Protein AF-A0A9X1XFI1-F1 (afdb_monomer_lite)

pLDDT: mean 90.88, std 11.68, range [35.69, 98.19]

Foldseek 3Di:
DPPCPVQPPPRCLLVDDDPVSLVVVCVVVVQDPQQEDAPDQAAQHWYWDQDPVQWIKIFGQHNVSDGPDIDDTHHRSVRSSLSSQLSVQSRVLVVVQVVCVVVVNDPDGDHPVSSVVRRD

Secondary structure (DSSP, 8-state):
--TTTTS-TT-GGGG--SHHHHHHHHHHTT--GGGEESS---TTEEEEEE-TTSEEEEEEE-TTS-EEEEPPPEEHHHHHHHHHHHHHHHHHHHHHHHHHHHTTS-SS---HHHHHHHH-

Sequence (120 aa):
MYFYEVFPPNNPAHNVKSTQELKDLFDDIGIKERLYSFRDVEPQQIYGEMDKNQTLIISYINENKQKQFTTMPLPLERGFFVMYRLTHFLHILKMVEEKLKEDNILNTSFNDQDIETFIK

Organism: NCBI:txid2878389

Radius of gyration: 14.45 Å; chains: 1; bounding box: 34×33×37 Å

Structure (mmCIF, N/CA/C/O backbone):
data_AF-A0A9X1XFI1-F1
#
_entry.id   AF-A0A9X1XFI1-F1
#
loop_
_atom_site.group_PDB
_atom_site.id
_atom_site.type_symbol
_atom_site.label_atom_id
_atom_site.label_alt_id
_atom_site.label_comp_id
_atom_site.label_asym_id
_atom_site.label_entity_id
_atom_site.label_seq_id
_atom_site.pdbx_PDB_ins_code
_atom_site.Cartn_x
_atom_site.Cartn_y
_atom_site.Cartn_z
_atom_site.occupancy
_atom_site.B_iso_or_equiv
_atom_site.auth_seq_id
_atom_site.auth_comp_id
_atom_sit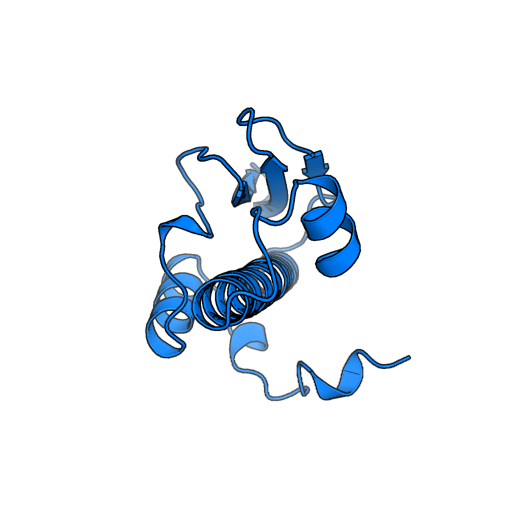e.auth_asym_id
_atom_site.auth_atom_id
_atom_site.pdbx_PDB_model_num
ATOM 1 N N . MET A 1 1 ? 7.066 -20.908 6.523 1.00 35.69 1 MET A N 1
ATOM 2 C CA . MET A 1 1 ? 6.834 -21.291 5.114 1.00 35.69 1 MET A CA 1
ATOM 3 C C . MET A 1 1 ? 5.322 -21.339 4.865 1.00 35.69 1 MET A C 1
ATOM 5 O O . MET A 1 1 ? 4.793 -22.400 4.597 1.00 35.69 1 MET A O 1
ATOM 9 N N . TYR A 1 2 ? 4.630 -20.198 5.014 1.00 39.22 2 TYR A N 1
ATOM 10 C CA . TYR A 1 2 ? 3.162 -20.071 4.874 1.00 39.22 2 TYR A CA 1
ATOM 11 C C . TYR A 1 2 ? 2.751 -19.169 3.687 1.00 39.22 2 TYR A C 1
ATOM 13 O O . TYR A 1 2 ? 1.575 -18.958 3.431 1.00 39.22 2 TYR A O 1
ATOM 21 N N . PHE A 1 3 ? 3.718 -18.627 2.936 1.00 45.28 3 PHE A N 1
ATOM 22 C CA . PHE A 1 3 ? 3.464 -17.611 1.905 1.00 45.28 3 PHE A CA 1
ATOM 23 C C . PHE A 1 3 ? 2.977 -18.169 0.557 1.00 45.28 3 PHE A C 1
ATOM 25 O O . PHE A 1 3 ? 2.429 -17.410 -0.234 1.00 45.28 3 PHE A O 1
ATOM 32 N N . TYR A 1 4 ? 3.162 -19.468 0.291 1.00 40.97 4 TYR A N 1
ATOM 33 C CA . TYR A 1 4 ? 2.809 -20.087 -0.997 1.00 40.97 4 TYR A CA 1
ATOM 34 C C . TYR A 1 4 ? 1.292 -20.235 -1.218 1.00 40.97 4 TYR A C 1
ATOM 36 O O . TYR A 1 4 ? 0.871 -20.447 -2.350 1.00 40.97 4 TYR A O 1
ATOM 44 N N . GLU A 1 5 ? 0.476 -20.110 -0.166 1.00 51.94 5 GLU A N 1
ATOM 45 C CA . GLU A 1 5 ? -0.98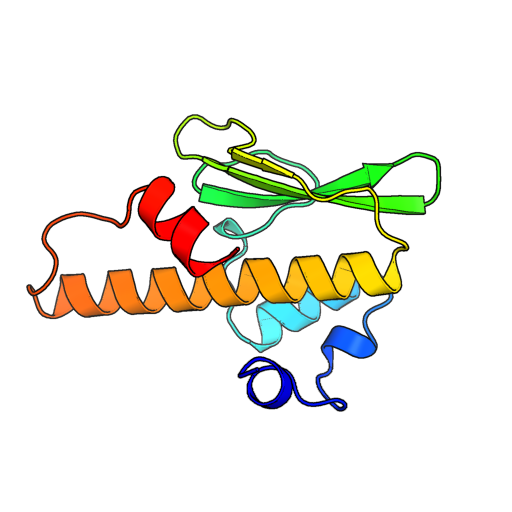4 -20.264 -0.261 1.00 51.94 5 GLU A CA 1
ATOM 46 C C . GLU A 1 5 ? -1.730 -18.930 -0.422 1.00 51.94 5 GLU A C 1
ATOM 48 O O . GLU A 1 5 ? -2.816 -18.911 -0.992 1.00 51.94 5 GLU A O 1
ATOM 53 N N . VAL A 1 6 ? -1.154 -17.805 0.025 1.00 60.56 6 VAL A N 1
ATOM 54 C CA . VAL A 1 6 ? -1.846 -16.498 -0.003 1.00 60.56 6 VAL A CA 1
ATOM 55 C C . VAL A 1 6 ? -1.827 -15.865 -1.398 1.00 60.56 6 VAL A C 1
ATOM 57 O O . VAL A 1 6 ? -2.786 -15.213 -1.801 1.00 60.56 6 VAL A O 1
ATOM 60 N N . PHE A 1 7 ? -0.754 -16.091 -2.159 1.00 70.25 7 PHE A N 1
ATOM 61 C CA . PHE A 1 7 ? -0.640 -15.661 -3.551 1.00 70.25 7 PHE A CA 1
ATOM 62 C C . PHE A 1 7 ? -0.260 -16.873 -4.399 1.00 70.25 7 PHE A C 1
ATOM 64 O O . PHE A 1 7 ? 0.929 -17.170 -4.537 1.00 70.25 7 PHE A O 1
ATOM 71 N N . PRO A 1 8 ? -1.249 -17.623 -4.916 1.00 73.94 8 PRO A N 1
ATOM 72 C CA . PRO A 1 8 ? -0.961 -18.790 -5.732 1.00 73.94 8 PRO A CA 1
ATOM 73 C C . PRO A 1 8 ? -0.232 -18.373 -7.024 1.00 73.94 8 PRO A C 1
ATOM 75 O O . PRO A 1 8 ? -0.373 -17.229 -7.461 1.00 73.94 8 PRO A O 1
ATOM 78 N N . PRO A 1 9 ? 0.506 -19.281 -7.690 1.00 73.19 9 PRO A N 1
ATOM 79 C CA . PRO A 1 9 ? 1.269 -18.953 -8.901 1.00 73.19 9 PRO A CA 1
ATOM 80 C C . PRO A 1 9 ? 0.440 -18.361 -10.053 1.00 73.19 9 PRO A C 1
ATOM 82 O O . PRO A 1 9 ? 0.989 -17.728 -10.947 1.00 73.19 9 PRO A O 1
ATOM 85 N N . ASN A 1 10 ? -0.878 -18.572 -10.049 1.00 76.81 10 ASN A N 1
ATOM 86 C CA . ASN A 1 10 ? -1.822 -18.019 -11.019 1.00 76.81 10 ASN A CA 1
ATOM 87 C C . ASN A 1 10 ? -2.448 -16.682 -10.578 1.00 76.81 10 ASN A C 1
ATOM 89 O O . ASN A 1 10 ? -3.409 -16.238 -11.205 1.00 76.81 10 ASN A O 1
ATOM 93 N N . ASN A 1 11 ? -1.954 -16.048 -9.508 1.00 80.44 11 ASN A N 1
ATOM 94 C CA . ASN A 1 11 ? -2.450 -14.746 -9.079 1.00 80.44 11 ASN A CA 1
ATOM 95 C C . ASN A 1 11 ? -2.246 -13.705 -10.206 1.00 80.44 11 ASN A C 1
ATOM 97 O O . ASN A 1 11 ? -1.136 -13.600 -10.738 1.00 80.44 11 ASN A O 1
ATOM 101 N N . PRO A 1 12 ? -3.282 -12.919 -10.565 1.00 83.00 12 PRO A N 1
ATOM 102 C CA . PRO A 1 12 ? -3.214 -11.950 -11.661 1.00 83.00 12 PRO A CA 1
ATOM 103 C C . PRO A 1 12 ? -2.109 -10.899 -11.488 1.00 83.00 12 PRO A C 1
ATOM 105 O O . PRO A 1 12 ? -1.585 -10.411 -12.487 1.00 83.00 12 PRO A O 1
ATOM 108 N N . ALA A 1 13 ? -1.678 -10.612 -10.255 1.00 85.56 13 ALA A N 1
ATOM 109 C CA . ALA A 1 13 ? -0.585 -9.688 -9.964 1.00 85.56 13 ALA A CA 1
ATOM 110 C C . ALA A 1 13 ? 0.761 -10.096 -10.586 1.00 85.56 13 ALA A C 1
ATOM 112 O O . ALA A 1 13 ? 1.613 -9.237 -10.798 1.00 85.56 13 ALA A O 1
ATOM 113 N N . HIS A 1 14 ? 0.962 -11.380 -10.910 1.00 85.12 14 HIS A N 1
ATOM 114 C CA . HIS A 1 14 ? 2.160 -11.836 -11.625 1.00 85.12 14 HIS A CA 1
ATOM 115 C C . HIS A 1 14 ? 2.215 -11.360 -13.082 1.00 85.12 14 HIS A C 1
ATOM 117 O O . HIS A 1 14 ? 3.290 -11.330 -13.670 1.00 85.12 14 HIS A O 1
ATOM 123 N N . ASN A 1 15 ? 1.077 -10.979 -13.667 1.00 87.50 15 ASN A N 1
ATOM 124 C CA . ASN A 1 15 ? 0.989 -10.568 -15.068 1.00 87.50 15 ASN A CA 1
ATOM 125 C C . ASN A 1 15 ? 0.983 -9.046 -15.259 1.00 87.50 15 ASN A C 1
ATOM 127 O O . ASN A 1 15 ? 0.919 -8.594 -16.401 1.00 87.50 15 ASN A O 1
ATOM 131 N N . VAL A 1 16 ? 1.049 -8.275 -14.170 1.00 92.19 16 VAL A N 1
ATOM 132 C CA . VAL A 1 16 ? 0.992 -6.809 -14.185 1.00 92.19 16 VAL A CA 1
ATOM 133 C C . VAL A 1 16 ? 2.299 -6.224 -14.719 1.00 92.19 16 VAL A C 1
ATOM 135 O O . VAL A 1 16 ? 3.386 -6.504 -14.210 1.00 92.19 16 VAL A O 1
ATOM 138 N N . LYS A 1 17 ? 2.189 -5.368 -15.735 1.00 90.25 17 LYS A N 1
ATOM 139 C CA . LYS A 1 17 ? 3.318 -4.762 -16.461 1.00 90.25 17 LYS A CA 1
ATOM 140 C C . LYS A 1 17 ? 3.340 -3.242 -16.400 1.00 90.25 17 LYS A C 1
ATOM 142 O O . LYS A 1 17 ? 4.310 -2.633 -16.852 1.00 90.25 17 LYS A O 1
ATOM 147 N N . SER A 1 18 ? 2.302 -2.616 -15.854 1.00 93.19 18 SER A N 1
ATOM 148 C CA . SER A 1 18 ? 2.226 -1.164 -15.734 1.00 93.19 18 SER A CA 1
ATOM 149 C C . SER A 1 18 ? 1.577 -0.723 -14.426 1.00 93.19 18 SER A C 1
ATOM 151 O O . SER A 1 18 ? 0.855 -1.473 -13.771 1.00 93.19 18 SER A O 1
ATOM 153 N N . THR A 1 19 ? 1.812 0.537 -14.058 1.00 92.94 19 THR A N 1
ATOM 154 C CA . THR A 1 19 ? 1.136 1.164 -12.916 1.00 92.94 19 THR A CA 1
ATOM 155 C C . THR A 1 19 ? -0.373 1.255 -13.123 1.00 92.94 19 THR A C 1
ATOM 157 O O . THR A 1 19 ? -1.100 1.219 -12.138 1.00 92.94 19 THR A O 1
ATOM 160 N N . GLN A 1 20 ? -0.847 1.366 -14.371 1.00 94.50 20 GLN A N 1
ATOM 161 C CA . GLN A 1 20 ? -2.277 1.395 -14.673 1.00 94.50 20 GLN A CA 1
ATOM 162 C C . GLN A 1 20 ? -2.909 0.016 -14.477 1.00 94.50 20 GLN A C 1
ATOM 164 O O . GLN A 1 20 ? -3.872 -0.085 -13.736 1.00 94.50 20 GLN A O 1
ATOM 169 N N . GLU A 1 21 ? -2.304 -1.046 -15.018 1.00 95.44 21 GLU A N 1
ATOM 170 C CA . GLU A 1 21 ? -2.784 -2.420 -14.798 1.00 95.44 21 GLU A CA 1
ATOM 171 C C . GLU A 1 21 ? -2.829 -2.783 -13.306 1.00 95.44 21 GLU A C 1
ATOM 173 O O . GLU A 1 21 ? -3.727 -3.496 -12.866 1.00 95.44 21 GLU A O 1
ATOM 178 N N . LEU A 1 22 ? -1.881 -2.275 -12.507 1.00 95.62 22 LEU A N 1
ATOM 179 C CA . LEU A 1 22 ? -1.911 -2.486 -11.061 1.00 95.62 22 LEU A CA 1
ATOM 180 C C . LEU A 1 22 ? -3.082 -1.762 -10.384 1.00 95.62 22 LEU A C 1
ATOM 182 O O . LEU A 1 22 ? -3.679 -2.308 -9.461 1.00 95.62 22 LEU A O 1
ATOM 186 N N . LYS A 1 23 ? -3.385 -0.534 -10.818 1.00 95.44 23 LYS A N 1
ATOM 187 C CA . LYS A 1 23 ? -4.525 0.243 -10.315 1.00 95.44 23 LYS A CA 1
ATOM 188 C C . LYS A 1 23 ? -5.842 -0.430 -10.669 1.00 95.44 23 LYS A C 1
ATOM 190 O O . LYS A 1 23 ? -6.653 -0.627 -9.779 1.00 95.44 23 LYS A O 1
ATOM 195 N N . ASP A 1 24 ? -5.990 -0.857 -11.920 1.00 95.12 24 ASP A N 1
ATOM 196 C CA . ASP A 1 24 ? -7.182 -1.568 -12.381 1.00 95.12 24 ASP A CA 1
ATOM 197 C C . ASP A 1 24 ? -7.398 -2.842 -11.539 1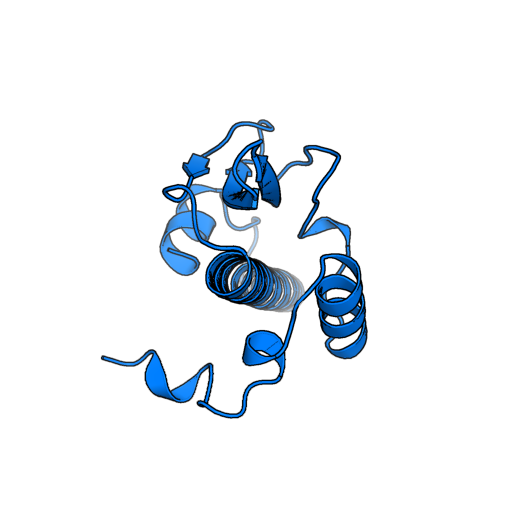.00 95.12 24 ASP A C 1
ATOM 199 O O . ASP A 1 24 ? -8.494 -3.093 -11.048 1.00 95.12 24 ASP A O 1
ATOM 203 N N . LEU A 1 25 ? -6.322 -3.593 -11.257 1.00 94.44 25 LEU A N 1
ATOM 204 C CA . LEU A 1 25 ? -6.383 -4.762 -10.376 1.00 94.44 25 LEU A CA 1
ATOM 205 C C . LEU A 1 25 ? -6.770 -4.409 -8.929 1.00 94.44 25 LEU A C 1
ATOM 207 O O . LEU A 1 25 ? -7.461 -5.188 -8.276 1.00 94.44 25 LEU A O 1
ATOM 211 N N . PHE A 1 26 ? -6.296 -3.280 -8.399 1.00 95.81 26 PHE A N 1
ATOM 212 C CA . PHE A 1 26 ? -6.672 -2.804 -7.067 1.00 95.81 26 PHE A CA 1
ATOM 213 C C . PHE A 1 26 ? -8.145 -2.409 -6.991 1.00 95.81 26 PHE A C 1
ATOM 215 O O . PHE A 1 26 ? -8.812 -2.780 -6.023 1.00 95.81 26 PHE A O 1
ATOM 222 N N . ASP A 1 27 ? -8.653 -1.732 -8.015 1.00 94.88 27 ASP A N 1
ATOM 223 C CA . ASP A 1 27 ? -10.058 -1.353 -8.118 1.00 94.88 27 ASP A CA 1
ATOM 224 C C . ASP A 1 27 ? -10.959 -2.594 -8.208 1.00 94.88 27 ASP A C 1
ATOM 226 O O . ASP A 1 27 ? -11.936 -2.695 -7.461 1.00 94.88 27 ASP A O 1
ATOM 230 N N . ASP A 1 28 ? -10.580 -3.588 -9.021 1.00 93.25 28 ASP A N 1
ATOM 231 C CA . ASP A 1 28 ? -11.309 -4.856 -9.186 1.00 93.25 28 ASP A CA 1
ATOM 232 C C . ASP A 1 28 ? -11.484 -5.627 -7.866 1.00 93.25 28 ASP A C 1
ATOM 234 O O . ASP A 1 28 ? -12.483 -6.325 -7.671 1.00 93.25 28 ASP A O 1
ATOM 238 N N . ILE A 1 29 ? -10.522 -5.505 -6.945 1.00 90.94 29 ILE A N 1
ATOM 239 C CA . ILE A 1 29 ? -10.557 -6.169 -5.632 1.00 90.94 29 ILE A CA 1
ATOM 240 C C . ILE A 1 29 ? -10.944 -5.225 -4.481 1.00 90.94 29 ILE A C 1
ATOM 242 O O . ILE A 1 29 ? -10.923 -5.639 -3.322 1.00 90.94 29 ILE A O 1
ATOM 246 N N . GLY A 1 30 ? -11.323 -3.977 -4.777 1.00 93.38 30 GLY A N 1
ATOM 247 C CA . GLY A 1 30 ? -11.857 -3.021 -3.801 1.00 93.38 30 GLY A CA 1
ATOM 248 C C . GLY A 1 30 ? -10.822 -2.332 -2.902 1.00 93.38 30 GLY A C 1
ATOM 249 O O . GLY A 1 30 ? -11.172 -1.816 -1.832 1.00 93.38 30 GLY A O 1
ATOM 250 N N . ILE A 1 31 ? -9.548 -2.295 -3.299 1.00 94.75 31 ILE A N 1
ATOM 251 C CA . ILE A 1 31 ? -8.504 -1.577 -2.560 1.00 94.75 31 ILE A CA 1
ATOM 252 C C . ILE A 1 31 ? -8.675 -0.069 -2.765 1.00 94.75 31 ILE A C 1
ATOM 254 O O . ILE A 1 31 ? -8.530 0.458 -3.859 1.00 94.75 31 ILE A O 1
ATOM 258 N N . LYS A 1 32 ? -8.933 0.649 -1.666 1.00 92.00 32 LYS A N 1
ATOM 259 C CA . LYS A 1 32 ? -9.104 2.110 -1.665 1.00 92.00 32 LYS A CA 1
ATOM 260 C C . LYS A 1 32 ? -7.804 2.814 -2.090 1.00 92.00 32 LYS A C 1
ATOM 262 O O . LYS A 1 32 ? -6.763 2.565 -1.480 1.00 92.00 32 LYS A O 1
ATOM 267 N N . GLU A 1 33 ? -7.895 3.785 -3.004 1.00 90.38 33 GLU A N 1
ATOM 268 C CA . GLU A 1 33 ? -6.751 4.581 -3.498 1.00 90.38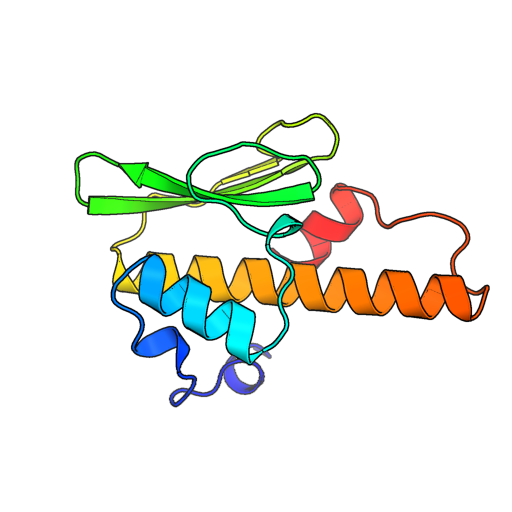 33 GLU A CA 1
ATOM 269 C C . GLU A 1 33 ? -5.911 5.219 -2.379 1.00 90.38 33 GLU A C 1
ATOM 271 O O . GLU A 1 33 ? -4.702 5.332 -2.505 1.00 90.38 33 GLU A O 1
ATOM 276 N N . ARG A 1 34 ? -6.507 5.563 -1.228 1.00 93.56 34 ARG A N 1
ATOM 277 C CA . ARG A 1 34 ? -5.770 6.120 -0.072 1.00 93.56 34 ARG A CA 1
ATOM 278 C C . ARG A 1 34 ? -4.673 5.202 0.491 1.00 93.56 34 ARG A C 1
ATOM 280 O O . ARG A 1 34 ? -3.882 5.647 1.311 1.00 93.56 34 ARG A O 1
ATOM 287 N N . LEU A 1 35 ? -4.687 3.911 0.152 1.00 96.25 35 LEU A N 1
ATOM 288 C CA . LEU A 1 35 ? -3.749 2.914 0.676 1.00 96.25 35 LEU A CA 1
ATOM 289 C C . LEU A 1 35 ? -2.502 2.757 -0.195 1.00 96.25 35 LEU A C 1
ATOM 291 O O . LEU A 1 35 ? -1.566 2.065 0.214 1.00 96.25 35 LEU A O 1
ATOM 295 N N . TYR A 1 36 ? -2.474 3.367 -1.381 1.00 97.25 36 TYR A N 1
ATOM 296 C CA . TYR A 1 36 ? -1.317 3.309 -2.255 1.00 97.25 36 TYR A CA 1
ATOM 297 C C . TYR A 1 36 ? -1.145 4.565 -3.101 1.00 97.25 36 TYR A C 1
ATOM 299 O O . TYR A 1 36 ? -2.096 5.244 -3.458 1.00 97.25 36 TYR A O 1
ATOM 307 N N . SER A 1 37 ? 0.086 4.851 -3.507 1.00 95.62 37 SER A N 1
ATOM 308 C CA . SER A 1 37 ? 0.346 5.962 -4.416 1.00 95.62 37 SER A CA 1
ATOM 309 C C . SER A 1 37 ? 1.648 5.769 -5.180 1.00 95.62 37 SER A C 1
ATOM 311 O O . SER A 1 37 ? 2.574 5.108 -4.714 1.00 95.62 37 SER A O 1
ATOM 313 N N . PHE A 1 38 ? 1.713 6.379 -6.360 1.00 94.00 38 PHE A N 1
ATOM 314 C CA . PHE A 1 38 ? 2.928 6.500 -7.175 1.00 94.00 38 PHE A CA 1
ATOM 315 C C . PHE A 1 38 ? 3.359 7.959 -7.368 1.00 94.00 38 PHE A C 1
ATOM 317 O O . PHE A 1 38 ? 4.238 8.246 -8.179 1.00 94.00 38 PHE A O 1
ATOM 324 N N . ARG A 1 39 ? 2.676 8.900 -6.705 1.00 91.12 39 ARG A N 1
ATOM 325 C CA . ARG A 1 39 ? 2.832 10.336 -6.956 1.00 91.12 39 ARG A CA 1
ATOM 326 C C . ARG A 1 39 ? 2.940 11.132 -5.669 1.00 91.12 39 ARG A C 1
ATOM 328 O O . ARG A 1 39 ? 3.933 11.816 -5.454 1.00 91.12 39 ARG A O 1
ATOM 335 N N . ASP A 1 40 ? 1.924 11.009 -4.828 1.00 91.62 40 ASP A N 1
ATOM 336 C CA . ASP A 1 40 ? 1.768 11.814 -3.623 1.00 91.62 40 ASP A CA 1
ATOM 337 C C . ASP A 1 40 ? 2.007 10.975 -2.366 1.00 91.62 40 ASP A C 1
ATOM 339 O O . ASP A 1 40 ? 1.701 9.779 -2.329 1.00 91.62 40 ASP A O 1
ATOM 343 N N . VAL A 1 41 ? 2.575 11.605 -1.337 1.00 93.12 41 VAL A N 1
ATOM 344 C CA . VAL A 1 41 ? 2.884 10.972 -0.051 1.00 93.12 41 VAL A CA 1
ATOM 345 C C . VAL A 1 41 ? 1.792 11.304 0.968 1.00 93.12 41 VAL A C 1
ATOM 347 O O . VAL A 1 41 ? 1.705 12.427 1.476 1.00 93.12 41 VAL A O 1
ATOM 350 N N . GLU A 1 42 ? 0.990 10.300 1.305 1.00 94.44 42 GLU A N 1
ATOM 351 C CA . GLU A 1 42 ? -0.023 10.342 2.354 1.00 94.44 42 GLU A CA 1
ATOM 352 C C . GLU A 1 42 ? 0.333 9.431 3.535 1.00 94.44 42 GLU A C 1
ATOM 354 O O . GLU A 1 42 ? 1.137 8.509 3.382 1.00 94.44 42 GLU A O 1
ATOM 359 N N . PRO A 1 43 ? -0.209 9.702 4.734 1.00 95.69 43 PRO A N 1
ATOM 360 C CA . PRO A 1 43 ? 0.032 8.875 5.905 1.00 95.69 43 PRO A CA 1
ATOM 361 C C . PRO A 1 43 ? -0.531 7.461 5.743 1.00 95.69 43 PRO A C 1
ATOM 363 O O . PRO A 1 43 ? -1.608 7.283 5.177 1.00 95.69 43 PRO A O 1
ATOM 366 N N . GLN A 1 44 ? 0.157 6.473 6.315 1.00 95.75 44 GLN A N 1
ATOM 367 C CA . GLN A 1 44 ? -0.270 5.068 6.359 1.00 95.75 44 GLN A CA 1
ATOM 368 C C . GLN A 1 44 ? -0.649 4.489 4.988 1.00 95.75 44 GLN A C 1
ATOM 370 O O . GLN A 1 44 ? -1.715 3.892 4.821 1.00 95.75 44 GLN A O 1
ATOM 375 N N . GLN A 1 45 ? 0.244 4.643 4.010 1.00 97.38 45 GLN A N 1
ATOM 376 C CA . GLN A 1 45 ? 0.066 4.126 2.650 1.00 97.38 45 GLN A CA 1
ATOM 377 C C . GLN A 1 45 ? 1.310 3.381 2.152 1.00 97.38 45 GLN A C 1
ATOM 379 O O . GLN A 1 45 ? 2.423 3.580 2.649 1.00 97.38 45 GLN A O 1
ATOM 384 N N . ILE A 1 46 ? 1.139 2.593 1.091 1.00 98.19 46 ILE A N 1
ATOM 385 C CA . ILE A 1 46 ? 2.244 2.040 0.304 1.00 98.19 46 ILE A CA 1
ATOM 386 C C . ILE A 1 46 ? 2.591 2.992 -0.843 1.00 98.19 46 ILE A C 1
ATOM 388 O O . ILE A 1 46 ? 1.775 3.273 -1.714 1.00 98.19 46 ILE A O 1
ATOM 392 N N . TYR A 1 47 ? 3.821 3.486 -0.868 1.00 97.94 47 TYR A N 1
ATOM 393 C CA . TYR A 1 47 ? 4.307 4.408 -1.886 1.00 97.94 47 TYR A CA 1
ATOM 394 C C . TYR A 1 47 ? 5.299 3.717 -2.824 1.00 97.94 47 TYR A C 1
ATOM 396 O O . TYR A 1 47 ? 6.286 3.143 -2.365 1.00 97.94 47 TYR A O 1
ATOM 404 N N . GLY A 1 48 ? 5.041 3.785 -4.130 1.00 97.12 48 GLY A N 1
ATOM 405 C CA . GLY A 1 48 ? 5.913 3.265 -5.179 1.00 97.12 48 GLY A CA 1
ATOM 406 C C . GLY A 1 48 ? 6.624 4.391 -5.926 1.00 97.12 48 GLY A C 1
ATOM 407 O O . GLY A 1 48 ? 5.982 5.253 -6.516 1.00 97.12 48 GLY A O 1
ATOM 408 N N . GLU A 1 49 ? 7.952 4.359 -5.955 1.00 95.56 49 GLU A N 1
ATOM 409 C CA . GLU A 1 49 ? 8.796 5.324 -6.660 1.00 95.56 49 GLU A CA 1
ATOM 410 C C . GLU A 1 49 ? 9.548 4.615 -7.789 1.00 95.56 49 GLU A C 1
ATOM 412 O O . GLU A 1 49 ? 10.276 3.650 -7.544 1.00 95.56 49 GLU A O 1
ATOM 417 N N . MET A 1 50 ? 9.363 5.067 -9.031 1.00 93.31 50 MET A N 1
ATOM 418 C CA . MET A 1 50 ? 10.111 4.538 -10.173 1.00 93.31 50 MET A CA 1
ATOM 419 C C . MET A 1 50 ? 11.415 5.315 -10.336 1.00 93.31 50 MET A C 1
ATOM 421 O O . MET A 1 50 ? 11.400 6.540 -10.461 1.00 93.31 50 MET A O 1
ATOM 425 N N . ASP A 1 51 ? 12.541 4.607 -10.344 1.00 86.38 51 ASP A N 1
ATOM 426 C CA . ASP A 1 51 ? 13.851 5.220 -10.529 1.00 86.38 51 ASP A CA 1
ATOM 427 C C . ASP A 1 51 ? 14.240 5.332 -12.016 1.00 86.38 51 ASP A C 1
ATOM 429 O O . ASP A 1 51 ? 13.568 4.836 -12.925 1.00 86.38 51 ASP A O 1
ATOM 433 N N . LYS A 1 52 ? 15.375 5.989 -12.281 1.00 84.19 52 LYS A N 1
ATOM 434 C CA . LYS A 1 52 ? 15.891 6.203 -13.645 1.00 84.19 52 LYS A CA 1
ATOM 435 C C . LYS A 1 52 ? 16.287 4.910 -14.367 1.00 84.19 52 LYS A C 1
ATOM 437 O O . LYS A 1 52 ? 16.414 4.926 -15.588 1.00 84.19 52 LYS A O 1
ATOM 442 N N . ASN A 1 53 ? 16.482 3.817 -13.635 1.00 87.69 53 ASN A N 1
ATOM 443 C CA . ASN A 1 53 ? 16.911 2.528 -14.166 1.00 87.69 53 ASN A CA 1
ATOM 444 C C . ASN A 1 53 ? 15.728 1.592 -14.439 1.00 87.69 53 ASN A C 1
ATOM 446 O O . ASN A 1 53 ? 15.936 0.394 -14.620 1.00 87.69 53 ASN A O 1
ATOM 450 N N . GLN A 1 54 ? 14.498 2.122 -14.464 1.00 88.19 54 GLN A N 1
ATOM 451 C CA . GLN A 1 54 ? 13.275 1.328 -14.590 1.00 88.19 54 GLN A CA 1
ATOM 452 C C . GLN A 1 54 ? 13.170 0.269 -13.487 1.00 88.19 54 GLN A C 1
ATOM 454 O O . GLN A 1 54 ? 12.752 -0.864 -13.716 1.00 88.19 54 GLN A O 1
ATOM 459 N N . THR A 1 55 ? 13.568 0.626 -12.271 1.00 94.56 55 THR A N 1
ATOM 460 C CA . THR A 1 55 ? 13.300 -0.176 -11.084 1.00 94.56 55 THR A CA 1
ATOM 461 C C . THR A 1 55 ? 12.268 0.523 -10.214 1.00 94.56 55 THR A C 1
ATOM 463 O O . THR A 1 55 ? 12.094 1.741 -10.274 1.00 94.56 55 THR A O 1
ATOM 466 N N . LEU A 1 56 ? 11.538 -0.263 -9.431 1.00 96.06 56 LEU A N 1
ATOM 467 C CA . LEU A 1 56 ? 10.547 0.226 -8.491 1.00 96.06 56 LEU A CA 1
ATOM 468 C C . LEU A 1 56 ? 11.088 0.088 -7.070 1.00 96.06 56 LEU A C 1
ATOM 470 O O . LEU A 1 56 ? 11.542 -0.985 -6.661 1.00 96.06 56 LEU A O 1
ATOM 474 N N . ILE A 1 57 ? 11.016 1.178 -6.320 1.00 96.94 57 ILE A N 1
ATOM 475 C CA . ILE A 1 57 ? 11.3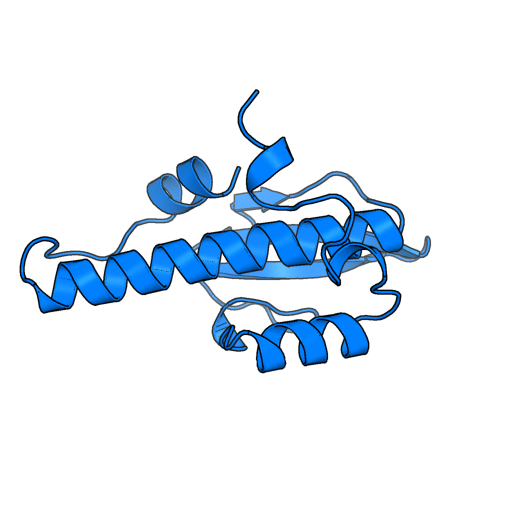01 1.236 -4.891 1.00 96.94 57 ILE A CA 1
ATOM 476 C C . ILE A 1 57 ? 9.960 1.378 -4.179 1.00 96.94 57 ILE A C 1
ATOM 478 O O . ILE A 1 57 ? 9.195 2.288 -4.489 1.00 96.94 57 ILE A O 1
ATOM 482 N N . ILE A 1 58 ? 9.665 0.482 -3.239 1.00 97.50 58 ILE A N 1
ATOM 483 C CA . ILE A 1 58 ? 8.405 0.493 -2.497 1.00 97.50 58 ILE A CA 1
ATOM 484 C C . ILE A 1 58 ? 8.688 0.851 -1.041 1.00 97.50 58 ILE A C 1
ATOM 486 O O . ILE A 1 58 ? 9.571 0.266 -0.411 1.00 97.50 58 ILE A O 1
ATOM 490 N N . SER A 1 59 ? 7.926 1.791 -0.496 1.00 97.44 59 SER A N 1
ATOM 491 C CA . SER A 1 59 ? 8.033 2.245 0.888 1.00 97.44 59 SER A CA 1
ATOM 492 C C . SER A 1 59 ? 6.681 2.180 1.586 1.00 97.44 59 SER A C 1
ATOM 494 O O . SER A 1 59 ? 5.662 2.512 0.988 1.00 97.44 59 SER A O 1
ATOM 496 N N . TYR A 1 60 ? 6.669 1.828 2.870 1.00 97.81 60 TYR A N 1
ATOM 497 C CA . TYR A 1 60 ? 5.537 2.155 3.738 1.00 97.81 60 TYR A CA 1
ATOM 498 C C . TYR A 1 60 ? 5.744 3.554 4.316 1.00 97.81 60 TYR A C 1
ATOM 500 O O . TYR A 1 60 ? 6.829 3.867 4.818 1.00 97.81 60 TYR A O 1
ATOM 508 N N . ILE A 1 61 ? 4.716 4.391 4.220 1.00 98.00 61 ILE A N 1
ATOM 509 C CA . ILE A 1 61 ? 4.702 5.747 4.761 1.00 98.00 61 ILE A CA 1
ATOM 510 C C . ILE A 1 61 ? 3.943 5.731 6.083 1.00 98.00 61 ILE A C 1
ATOM 512 O O . ILE A 1 61 ? 2.788 5.321 6.116 1.00 98.00 61 ILE A O 1
ATOM 516 N N . ASN A 1 62 ? 4.581 6.184 7.156 1.00 96.69 62 ASN A N 1
ATOM 517 C CA . ASN A 1 62 ? 3.991 6.219 8.491 1.00 96.69 62 ASN A CA 1
ATOM 518 C C . ASN A 1 62 ? 3.002 7.385 8.670 1.00 96.69 62 ASN A C 1
ATOM 520 O O . ASN A 1 62 ? 2.796 8.197 7.762 1.00 96.69 62 ASN A O 1
ATOM 524 N N . GLU A 1 63 ? 2.397 7.495 9.852 1.00 96.44 63 GLU A N 1
ATOM 525 C CA . GLU A 1 63 ? 1.426 8.546 10.176 1.00 96.44 63 GLU A CA 1
ATOM 526 C C . GLU A 1 63 ? 1.997 9.974 10.036 1.00 96.44 63 GLU A C 1
ATOM 528 O O . GLU A 1 63 ? 1.280 10.921 9.715 1.00 96.44 63 GLU A O 1
ATOM 533 N N . ASN A 1 64 ? 3.318 10.116 10.188 1.00 96.62 64 ASN A N 1
ATOM 534 C CA . ASN A 1 64 ? 4.058 11.375 10.095 1.00 96.62 64 ASN A CA 1
ATOM 535 C C . ASN A 1 64 ? 4.561 11.685 8.672 1.00 96.62 64 ASN A C 1
ATOM 537 O O . ASN A 1 64 ? 5.406 12.563 8.492 1.00 96.62 64 ASN A O 1
ATOM 541 N N . LYS A 1 65 ? 4.062 10.972 7.650 1.00 96.06 65 LYS A N 1
ATOM 542 C CA . LYS A 1 65 ? 4.487 11.082 6.241 1.00 96.06 65 LYS A CA 1
ATOM 543 C C . LYS A 1 65 ? 5.968 10.747 6.000 1.00 96.06 65 LYS A C 1
ATOM 545 O O . LYS A 1 65 ? 6.570 11.219 5.035 1.00 96.06 65 LYS A O 1
ATOM 550 N N . GLN A 1 66 ? 6.571 9.922 6.851 1.00 96.69 66 GLN A N 1
ATOM 551 C CA . GLN A 1 66 ? 7.961 9.480 6.716 1.00 96.69 66 GLN A CA 1
ATOM 552 C C . GLN A 1 66 ? 8.028 8.029 6.230 1.00 96.69 66 GLN A C 1
ATOM 554 O O . GLN A 1 66 ? 7.176 7.208 6.560 1.00 96.69 66 GLN A O 1
ATOM 559 N N . LYS A 1 67 ? 9.064 7.697 5.448 1.00 95.88 67 LYS A N 1
ATOM 560 C CA . LYS A 1 67 ? 9.330 6.315 5.021 1.00 95.88 67 LYS A CA 1
ATOM 561 C C . LYS A 1 67 ? 9.748 5.493 6.248 1.00 95.88 67 LYS A C 1
ATOM 563 O O . LYS A 1 67 ? 10.842 5.693 6.765 1.00 95.88 67 LYS A O 1
ATOM 568 N N . GLN A 1 68 ? 8.892 4.576 6.691 1.00 95.25 68 GLN A N 1
ATOM 569 C CA . GLN A 1 68 ? 9.152 3.687 7.829 1.00 95.25 68 GLN A CA 1
ATOM 570 C C . GLN A 1 68 ? 10.082 2.536 7.429 1.00 95.25 68 GLN A C 1
ATOM 572 O O . GLN A 1 68 ? 11.089 2.267 8.076 1.00 95.25 68 GLN A O 1
ATOM 577 N N . PHE A 1 69 ? 9.771 1.891 6.303 1.00 95.00 69 PHE A N 1
ATOM 578 C CA . PHE A 1 69 ? 10.666 0.951 5.639 1.00 95.00 69 PHE A CA 1
ATOM 579 C C . PHE A 1 69 ? 10.648 1.186 4.137 1.00 95.00 69 PHE A C 1
ATOM 581 O O . PHE A 1 69 ? 9.749 1.825 3.588 1.00 95.00 69 PHE A O 1
ATOM 588 N N . THR A 1 70 ? 11.676 0.688 3.459 1.00 96.25 70 THR A N 1
ATOM 589 C CA . THR A 1 70 ? 11.831 0.808 2.010 1.00 96.25 70 THR A CA 1
ATOM 590 C C . THR A 1 70 ? 12.509 -0.442 1.469 1.00 96.25 70 THR A C 1
ATOM 592 O O . THR A 1 70 ? 13.439 -0.965 2.085 1.00 96.25 70 THR A O 1
ATOM 595 N N . THR A 1 71 ? 12.030 -0.952 0.339 1.00 95.81 71 THR A N 1
ATOM 596 C CA . THR A 1 71 ? 12.660 -2.082 -0.344 1.00 95.81 71 THR A CA 1
ATOM 597 C C . THR A 1 71 ? 13.967 -1.651 -1.005 1.00 95.81 71 THR A C 1
ATOM 599 O O . THR A 1 71 ? 14.155 -0.488 -1.358 1.00 95.81 71 THR A O 1
ATOM 602 N N . MET A 1 72 ? 14.857 -2.608 -1.272 1.00 95.06 72 MET A N 1
ATOM 603 C CA . MET A 1 72 ? 15.855 -2.407 -2.328 1.00 95.06 72 MET A CA 1
ATOM 604 C C . MET A 1 72 ? 15.152 -2.107 -3.669 1.00 95.06 72 MET A C 1
ATOM 606 O O . MET A 1 72 ? 13.999 -2.521 -3.833 1.00 95.06 72 MET A O 1
ATOM 610 N N . PRO A 1 73 ? 15.807 -1.438 -4.633 1.00 96.69 73 PRO A N 1
ATOM 611 C CA . PRO A 1 73 ? 15.251 -1.272 -5.972 1.00 96.69 73 PRO A CA 1
ATOM 612 C C . PRO A 1 73 ? 14.968 -2.632 -6.625 1.00 96.69 73 PRO A C 1
ATOM 614 O O . PRO A 1 73 ? 15.811 -3.534 -6.595 1.00 96.69 73 PRO A O 1
ATOM 617 N N . LEU A 1 74 ? 13.768 -2.799 -7.183 1.00 95.44 74 LEU A N 1
ATOM 618 C CA . LEU A 1 74 ? 13.306 -4.052 -7.783 1.00 95.44 74 LEU A CA 1
ATOM 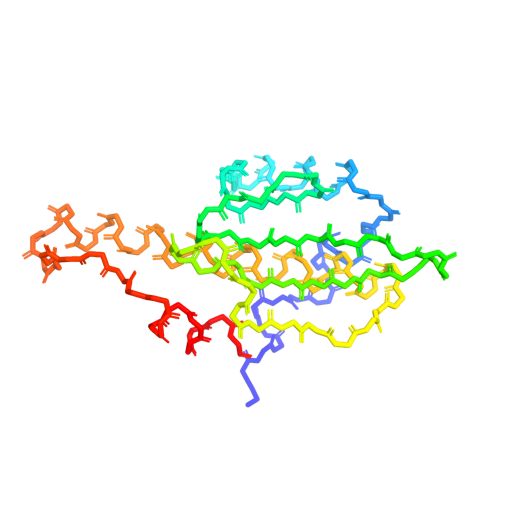619 C C . LEU A 1 74 ? 13.056 -3.885 -9.286 1.00 95.44 74 LEU A C 1
ATOM 621 O O . LEU A 1 74 ? 12.499 -2.867 -9.687 1.00 95.44 74 LEU A O 1
ATOM 625 N N . PRO A 1 75 ? 13.366 -4.887 -10.128 1.00 94.75 75 PRO A N 1
ATOM 626 C CA . PRO A 1 75 ? 12.888 -4.907 -11.512 1.00 94.75 75 PRO A CA 1
ATOM 627 C C . PRO A 1 75 ? 11.363 -4.748 -11.567 1.00 94.75 75 PRO A C 1
ATOM 629 O O . PRO A 1 75 ? 10.687 -5.295 -10.696 1.00 94.75 75 PRO A O 1
ATOM 632 N N . LEU A 1 76 ? 10.826 -4.047 -12.575 1.00 92.19 76 LEU A N 1
ATOM 633 C CA . LEU A 1 76 ? 9.404 -3.656 -12.633 1.00 92.19 76 LEU A CA 1
ATOM 634 C C . LEU A 1 76 ? 8.423 -4.787 -12.312 1.00 92.19 76 LEU A C 1
ATOM 636 O O . LEU A 1 76 ? 7.578 -4.607 -11.447 1.00 92.19 76 LEU A O 1
ATOM 640 N N . GLU A 1 77 ? 8.566 -5.955 -12.941 1.00 89.06 77 GLU A N 1
ATOM 641 C CA . GLU A 1 77 ? 7.682 -7.111 -12.715 1.00 89.06 77 GLU A CA 1
ATOM 642 C C . GLU A 1 77 ? 7.643 -7.517 -11.232 1.00 89.06 77 GLU A C 1
ATOM 644 O O . GLU A 1 77 ? 6.585 -7.619 -10.610 1.00 89.06 77 GLU A O 1
ATOM 649 N N . ARG A 1 78 ? 8.823 -7.654 -10.615 1.00 92.19 78 ARG A N 1
ATOM 650 C CA . ARG A 1 78 ? 8.940 -7.960 -9.186 1.00 92.19 78 ARG A CA 1
ATOM 651 C C . ARG A 1 78 ? 8.455 -6.799 -8.320 1.00 92.19 78 ARG A C 1
ATOM 653 O O . ARG A 1 78 ? 7.885 -7.028 -7.257 1.00 92.19 78 ARG A O 1
ATOM 660 N N . GLY A 1 79 ? 8.693 -5.569 -8.762 1.00 95.25 79 GLY A N 1
ATOM 661 C CA . GLY A 1 79 ? 8.246 -4.349 -8.111 1.00 95.25 79 GLY A CA 1
ATOM 662 C C . GLY A 1 79 ? 6.727 -4.277 -8.014 1.00 95.25 79 GLY A C 1
ATOM 663 O O . GLY A 1 79 ? 6.206 -4.100 -6.917 1.00 95.25 79 GLY A O 1
ATOM 664 N N . PHE A 1 80 ? 6.017 -4.473 -9.125 1.00 95.38 80 PHE A N 1
ATOM 665 C CA . PHE A 1 80 ? 4.555 -4.463 -9.162 1.00 95.38 80 PHE A CA 1
ATOM 666 C C . PHE A 1 80 ? 3.957 -5.561 -8.292 1.00 95.38 80 PHE A C 1
ATOM 668 O O . PHE A 1 80 ? 3.034 -5.285 -7.530 1.00 95.38 80 PHE A O 1
ATOM 675 N N . PHE A 1 81 ? 4.532 -6.765 -8.308 1.00 94.25 81 PHE A N 1
ATOM 676 C CA . PHE A 1 81 ? 4.080 -7.832 -7.418 1.00 94.25 81 PHE A CA 1
ATOM 677 C C . PHE A 1 81 ? 4.289 -7.493 -5.931 1.00 94.25 81 PHE A C 1
ATOM 679 O O . PHE A 1 81 ? 3.413 -7.735 -5.101 1.00 94.25 81 PHE A O 1
ATOM 686 N N . VAL A 1 82 ? 5.435 -6.907 -5.565 1.00 95.06 82 VAL A N 1
ATOM 687 C CA . VAL A 1 82 ? 5.698 -6.489 -4.177 1.00 95.06 82 VAL A CA 1
ATOM 688 C C . VAL A 1 82 ? 4.784 -5.339 -3.757 1.00 95.06 82 VAL A C 1
ATOM 690 O O . VAL A 1 82 ? 4.260 -5.371 -2.645 1.00 95.06 82 VAL A O 1
ATOM 693 N N . MET A 1 83 ? 4.555 -4.369 -4.643 1.00 96.62 83 MET A N 1
ATOM 694 C CA . MET A 1 83 ? 3.604 -3.277 -4.439 1.00 96.62 83 MET A CA 1
ATOM 695 C C . MET A 1 83 ? 2.200 -3.834 -4.188 1.00 96.62 83 MET A C 1
ATOM 697 O O . MET A 1 83 ? 1.604 -3.537 -3.159 1.00 96.62 83 MET A O 1
ATOM 701 N N . TYR A 1 84 ? 1.726 -4.721 -5.069 1.00 95.88 84 TYR A N 1
ATOM 702 C CA . TYR A 1 84 ? 0.454 -5.423 -4.921 1.00 95.88 84 TYR A CA 1
ATOM 703 C C . TYR A 1 84 ? 0.334 -6.095 -3.554 1.00 95.88 84 TYR A C 1
ATOM 705 O O . TYR A 1 84 ? -0.611 -5.839 -2.810 1.00 95.88 84 TYR A O 1
ATOM 713 N N . ARG A 1 85 ? 1.328 -6.913 -3.194 1.00 94.69 85 ARG A N 1
ATOM 714 C CA . ARG A 1 85 ? 1.340 -7.673 -1.944 1.00 94.69 85 ARG A CA 1
ATOM 715 C C . ARG A 1 85 ? 1.250 -6.770 -0.716 1.00 94.69 85 ARG A C 1
ATOM 717 O O . ARG A 1 85 ? 0.449 -7.037 0.177 1.00 94.69 85 ARG A O 1
ATOM 724 N N . LEU A 1 86 ? 2.085 -5.733 -0.654 1.00 96.44 86 LEU A N 1
ATOM 725 C CA . LEU A 1 86 ? 2.133 -4.824 0.492 1.00 96.44 86 LEU A CA 1
ATOM 726 C C . LEU A 1 86 ? 0.832 -4.029 0.621 1.00 96.44 86 LEU A C 1
ATOM 728 O O . LEU A 1 86 ? 0.283 -3.937 1.718 1.00 96.44 86 LEU A O 1
ATOM 732 N N . THR A 1 87 ? 0.304 -3.515 -0.492 1.00 97.00 87 THR A N 1
ATOM 733 C CA . THR A 1 87 ? -0.964 -2.778 -0.500 1.00 97.00 87 THR A CA 1
ATOM 734 C C . THR A 1 87 ? -2.128 -3.680 -0.103 1.00 97.00 87 THR A C 1
ATOM 736 O O . THR A 1 87 ? -2.974 -3.277 0.692 1.00 97.00 87 THR A O 1
ATOM 739 N N . HIS A 1 88 ? -2.151 -4.919 -0.592 1.00 94.88 88 HIS A N 1
ATOM 740 C CA . HIS A 1 88 ? -3.175 -5.898 -0.248 1.00 94.88 88 HIS A CA 1
ATOM 741 C C . HIS A 1 88 ? -3.154 -6.262 1.243 1.00 94.88 88 HIS A C 1
ATOM 743 O O . HIS A 1 88 ? -4.200 -6.290 1.888 1.00 94.88 88 HIS A O 1
ATOM 749 N N . PHE A 1 89 ? -1.976 -6.483 1.834 1.00 94.88 89 PHE A N 1
ATOM 750 C CA . PHE A 1 89 ? -1.878 -6.727 3.276 1.00 94.88 89 PHE A CA 1
ATOM 751 C C . PHE A 1 89 ? -2.295 -5.521 4.110 1.00 94.88 89 PHE A C 1
ATOM 753 O O . PHE A 1 89 ? -3.028 -5.689 5.084 1.00 94.88 89 PHE A O 1
ATOM 760 N N . LEU A 1 90 ? -1.901 -4.311 3.708 1.00 96.62 90 LEU A N 1
ATOM 761 C CA . LEU A 1 90 ? -2.364 -3.094 4.366 1.00 96.62 90 LEU A CA 1
ATOM 762 C C . LEU A 1 90 ? -3.892 -2.961 4.278 1.00 96.62 90 LEU A C 1
ATOM 764 O O . LEU A 1 90 ? -4.539 -2.621 5.265 1.00 96.62 90 LEU A O 1
ATOM 768 N N . HIS A 1 91 ? -4.479 -3.273 3.122 1.00 95.69 91 HIS A N 1
ATOM 769 C CA . HIS A 1 91 ? -5.924 -3.270 2.928 1.00 95.69 91 HIS A CA 1
ATOM 770 C C . HIS A 1 91 ? -6.642 -4.249 3.857 1.00 95.69 91 HIS A C 1
ATOM 772 O O . HIS A 1 91 ? -7.544 -3.829 4.580 1.00 95.69 91 HIS A O 1
ATOM 778 N N . ILE A 1 92 ? -6.202 -5.512 3.904 1.00 94.69 92 ILE A N 1
ATOM 779 C CA . ILE A 1 92 ? -6.756 -6.515 4.825 1.00 94.69 92 ILE A CA 1
ATOM 780 C C . ILE A 1 92 ? -6.660 -6.022 6.267 1.00 94.69 92 ILE A C 1
ATOM 782 O O . ILE A 1 92 ? -7.644 -6.076 7.002 1.00 94.69 92 ILE A O 1
ATOM 786 N N . LEU A 1 93 ? -5.499 -5.505 6.672 1.00 95.75 93 LEU A N 1
ATOM 787 C CA . LEU A 1 93 ? -5.302 -5.017 8.031 1.00 95.75 93 LEU A CA 1
ATOM 788 C C . LEU A 1 93 ? -6.265 -3.871 8.365 1.00 95.75 93 LEU A C 1
ATOM 790 O O . LEU A 1 93 ? -6.849 -3.862 9.446 1.00 95.75 93 LEU A O 1
ATOM 794 N N . LYS A 1 94 ? -6.489 -2.937 7.432 1.00 95.06 94 LYS A N 1
ATOM 795 C CA . LYS A 1 94 ? -7.457 -1.847 7.615 1.00 95.06 94 LYS A CA 1
ATOM 796 C C . LYS A 1 94 ? -8.906 -2.331 7.631 1.00 95.06 94 LYS A C 1
ATOM 798 O O . LYS A 1 94 ? -9.683 -1.798 8.413 1.00 95.06 94 LYS A O 1
ATOM 803 N N . MET A 1 95 ? -9.266 -3.356 6.859 1.00 94.56 95 MET A N 1
ATOM 804 C CA . MET A 1 95 ? -10.592 -3.983 6.960 1.00 94.56 95 MET A CA 1
ATOM 805 C C . MET A 1 95 ? -10.807 -4.646 8.324 1.00 94.56 95 MET A C 1
ATOM 807 O O . MET A 1 95 ? -11.865 -4.489 8.927 1.00 94.56 95 MET A O 1
ATOM 811 N N . VAL A 1 96 ? -9.801 -5.367 8.827 1.00 95.31 96 VAL A N 1
ATOM 812 C CA . VAL A 1 96 ? -9.851 -5.985 10.160 1.00 95.31 96 VAL A CA 1
ATOM 813 C C . VAL A 1 96 ? -9.946 -4.911 11.243 1.00 95.31 96 VAL A C 1
ATOM 815 O O . VAL A 1 96 ? -10.761 -5.041 12.150 1.00 95.31 96 VAL A O 1
ATOM 818 N N . GLU A 1 97 ? -9.168 -3.832 11.138 1.00 95.69 97 GLU A N 1
ATOM 819 C CA . GLU A 1 97 ? -9.237 -2.692 12.059 1.00 95.69 97 GLU A CA 1
ATOM 820 C C . GLU A 1 97 ? -10.641 -2.072 12.093 1.00 95.69 97 GLU A C 1
ATOM 822 O O . GLU A 1 97 ? -11.196 -1.878 13.174 1.00 95.69 97 GLU A O 1
ATOM 827 N N . GLU A 1 98 ? -11.217 -1.781 10.919 1.00 95.06 98 GLU A N 1
ATOM 828 C CA . GLU A 1 98 ? -12.574 -1.240 10.776 1.00 95.06 98 GLU A CA 1
ATOM 829 C C . GLU A 1 98 ? -13.588 -2.193 11.441 1.00 95.06 98 GLU A C 1
ATOM 831 O O . GLU A 1 98 ? -14.355 -1.764 12.305 1.00 95.06 98 GLU A O 1
ATOM 836 N N . LYS A 1 99 ? -13.506 -3.502 11.165 1.00 96.31 99 LYS A N 1
ATOM 837 C CA . LYS A 1 99 ? -14.418 -4.502 11.737 1.00 96.31 99 LYS A CA 1
ATOM 838 C C . LYS A 1 99 ? -14.303 -4.642 13.261 1.00 96.31 99 LYS A C 1
ATOM 840 O O . LYS A 1 99 ? -15.315 -4.705 13.955 1.00 96.31 99 LYS A O 1
ATOM 845 N N . LEU A 1 100 ? -13.086 -4.678 13.805 1.00 96.50 100 LEU A N 1
ATOM 846 C CA . LEU A 1 100 ? -12.866 -4.802 15.252 1.00 96.50 100 LEU A CA 1
ATOM 847 C C . LEU A 1 100 ? -13.311 -3.552 16.021 1.00 96.50 100 LEU A C 1
ATOM 849 O O . LEU A 1 100 ? -13.720 -3.662 17.179 1.00 96.50 100 LEU A O 1
ATOM 853 N N . LYS A 1 101 ? -13.240 -2.374 15.392 1.00 96.19 101 LYS A N 1
ATOM 854 C CA . LYS A 1 101 ? -13.796 -1.132 15.943 1.00 96.19 101 LYS A CA 1
ATOM 855 C C . LYS A 1 101 ? -15.320 -1.151 15.945 1.00 96.19 101 LYS A C 1
ATOM 857 O O . LYS A 1 101 ? -15.916 -0.793 16.955 1.00 96.19 101 LYS A O 1
ATOM 862 N N . GLU A 1 102 ? -15.949 -1.601 14.858 1.00 96.69 102 GLU A N 1
ATOM 863 C CA . GLU A 1 102 ? -17.410 -1.769 14.784 1.00 96.69 102 GLU A CA 1
ATOM 864 C C . GLU A 1 102 ? -17.937 -2.706 15.879 1.00 96.69 102 GLU A C 1
ATOM 866 O O . GLU A 1 102 ? -18.954 -2.419 16.513 1.00 96.69 102 GLU A O 1
ATOM 871 N N . ASP A 1 103 ? -17.209 -3.789 16.154 1.00 97.06 103 ASP A N 1
ATOM 872 C CA . ASP A 1 103 ? -17.565 -4.769 17.183 1.00 97.06 103 ASP A CA 1
ATOM 873 C C . ASP A 1 103 ? -17.183 -4.312 18.614 1.00 97.06 103 ASP A C 1
ATOM 875 O O . ASP A 1 103 ? -17.385 -5.056 19.572 1.00 97.06 103 ASP A O 1
ATOM 879 N N . ASN A 1 104 ? -16.662 -3.086 18.787 1.00 95.50 104 ASN A N 1
ATOM 880 C CA . ASN A 1 104 ? -16.174 -2.513 20.055 1.00 95.50 104 ASN A CA 1
ATOM 881 C C . ASN A 1 104 ? -15.090 -3.359 20.758 1.00 95.50 104 ASN A C 1
ATOM 883 O O . ASN A 1 104 ? -14.938 -3.306 21.979 1.00 95.50 104 ASN A O 1
ATOM 887 N N . ILE A 1 105 ? -14.332 -4.150 19.993 1.00 96.31 105 ILE A N 1
ATOM 888 C CA . ILE A 1 105 ? -13.194 -4.940 20.490 1.00 96.31 105 ILE A CA 1
ATOM 889 C C . ILE A 1 105 ? -11.941 -4.062 20.559 1.00 96.31 105 ILE A C 1
ATOM 891 O O . ILE A 1 105 ? -11.137 -4.176 21.485 1.00 96.31 105 ILE A O 1
ATOM 895 N N . LEU A 1 106 ? -11.774 -3.183 19.570 1.00 94.69 106 LEU A N 1
ATOM 896 C CA . LEU A 1 106 ? -10.626 -2.299 19.432 1.00 94.69 106 LEU A CA 1
ATOM 897 C C . LEU A 1 106 ? -11.058 -0.839 19.621 1.00 94.69 106 LEU A C 1
ATOM 899 O O . LEU A 1 106 ? -11.910 -0.341 18.892 1.00 94.69 106 LEU A O 1
ATOM 903 N N . ASN A 1 107 ? -10.424 -0.135 20.561 1.00 92.06 107 ASN A N 1
ATOM 904 C CA . ASN A 1 107 ? -10.748 1.267 20.868 1.00 92.06 107 ASN A CA 1
ATOM 905 C C . ASN A 1 107 ? -9.839 2.284 20.152 1.00 92.06 107 ASN A C 1
ATOM 907 O O . ASN A 1 107 ? -10.116 3.481 20.166 1.00 92.06 107 ASN A O 1
ATOM 911 N N . THR A 1 108 ? -8.742 1.832 19.542 1.00 92.50 108 THR A N 1
ATOM 912 C CA . THR A 1 108 ? -7.727 2.674 18.884 1.00 92.50 108 THR A CA 1
ATOM 913 C C . THR A 1 108 ? -7.326 2.075 17.539 1.00 92.50 108 THR A C 1
ATOM 915 O O . THR A 1 108 ? -7.440 0.874 17.354 1.00 92.50 108 THR A O 1
ATOM 918 N N . SER A 1 109 ? -6.861 2.873 16.576 1.00 93.50 109 SER A N 1
ATOM 919 C CA . SER A 1 109 ? -6.305 2.334 15.317 1.00 93.50 109 SER A CA 1
ATOM 920 C C . SER A 1 109 ? -5.010 1.550 15.556 1.00 93.50 109 SER A C 1
ATOM 922 O O . SER A 1 109 ? -4.318 1.809 16.542 1.00 93.50 109 SER A O 1
ATOM 924 N N . PHE A 1 110 ? -4.653 0.657 14.629 1.00 95.12 110 PHE A N 1
ATOM 925 C CA . PHE A 1 110 ? -3.309 0.089 14.575 1.00 95.12 110 PHE A CA 1
ATOM 926 C C . PHE A 1 110 ? -2.302 1.203 14.291 1.00 95.12 110 PHE A C 1
ATOM 928 O O . PHE A 1 110 ? -2.493 2.017 13.377 1.00 95.12 110 PHE A O 1
ATOM 935 N N . ASN A 1 111 ? -1.244 1.246 15.095 1.00 95.62 111 ASN A N 1
ATOM 936 C CA . ASN A 1 111 ? -0.159 2.200 14.905 1.00 95.62 111 ASN A CA 1
ATOM 937 C C . ASN A 1 111 ? 0.814 1.700 13.819 1.00 95.62 111 ASN A C 1
ATOM 939 O O . ASN A 1 111 ? 0.697 0.584 13.308 1.00 95.62 111 ASN A O 1
ATOM 943 N N . ASP A 1 112 ? 1.800 2.520 13.463 1.00 96.38 112 ASP A N 1
ATOM 944 C CA . ASP A 1 112 ? 2.754 2.175 12.405 1.00 96.38 112 ASP A CA 1
ATOM 945 C C . ASP A 1 112 ? 3.627 0.956 12.723 1.00 96.38 112 ASP A C 1
ATOM 947 O O . ASP A 1 112 ? 4.022 0.241 11.803 1.00 96.38 112 ASP A O 1
ATOM 951 N N . GLN A 1 113 ? 3.896 0.684 14.003 1.00 94.81 113 GLN A N 1
ATOM 952 C CA . GLN A 1 113 ? 4.647 -0.495 14.429 1.00 94.81 113 GLN A CA 1
ATOM 953 C C . GLN A 1 113 ? 3.820 -1.774 14.255 1.00 94.81 113 GLN A C 1
ATOM 955 O O . GLN A 1 113 ? 4.355 -2.787 13.798 1.00 94.81 113 GLN A O 1
ATOM 960 N N . ASP A 1 114 ? 2.525 -1.734 14.579 1.00 94.38 114 ASP A N 1
ATOM 961 C CA . ASP A 1 114 ? 1.597 -2.848 14.358 1.00 94.38 114 ASP A CA 1
ATOM 962 C C . ASP A 1 114 ? 1.497 -3.158 12.860 1.00 94.38 114 ASP A C 1
ATOM 964 O O . ASP A 1 114 ? 1.618 -4.310 12.436 1.00 94.38 114 ASP A O 1
ATOM 968 N N . ILE A 1 115 ? 1.343 -2.103 12.051 1.00 95.50 115 ILE A N 1
ATOM 969 C CA . ILE A 1 115 ? 1.248 -2.199 10.595 1.00 95.50 115 ILE A CA 1
ATOM 970 C C . ILE A 1 115 ? 2.539 -2.767 10.009 1.00 95.50 115 ILE A C 1
ATOM 972 O O . ILE A 1 115 ? 2.473 -3.744 9.264 1.00 95.50 115 ILE A O 1
ATOM 976 N N . GLU A 1 116 ? 3.706 -2.212 10.362 1.00 93.31 116 GLU A N 1
ATOM 977 C CA . GLU A 1 116 ? 4.998 -2.715 9.885 1.00 93.31 116 GLU A CA 1
ATOM 978 C C . GLU A 1 116 ? 5.174 -4.195 10.231 1.00 93.31 116 GLU A C 1
ATOM 980 O O . GLU A 1 116 ? 5.579 -4.973 9.372 1.00 93.31 116 GLU A O 1
ATOM 985 N N . THR A 1 117 ? 4.832 -4.594 11.458 1.00 92.06 117 THR A N 1
ATOM 986 C CA . THR A 1 117 ? 4.970 -5.984 11.918 1.00 92.06 117 THR A CA 1
ATOM 987 C C . THR A 1 117 ? 4.105 -6.951 11.108 1.00 92.06 117 THR A C 1
ATOM 989 O O . THR A 1 117 ? 4.489 -8.103 10.922 1.00 92.06 117 THR A O 1
ATOM 992 N N . PHE A 1 118 ? 2.948 -6.502 10.621 1.00 90.62 118 PHE A N 1
ATOM 993 C CA . PHE A 1 118 ? 2.027 -7.335 9.854 1.00 90.62 118 PHE A CA 1
ATOM 994 C C . PHE A 1 118 ? 2.389 -7.435 8.366 1.00 90.62 118 PHE A C 1
ATOM 996 O O . PHE A 1 118 ? 2.261 -8.505 7.773 1.00 90.62 118 PHE A O 1
ATOM 1003 N N . ILE A 1 119 ? 2.799 -6.326 7.740 1.00 89.38 119 ILE A N 1
ATOM 1004 C CA . ILE A 1 119 ? 2.999 -6.277 6.279 1.00 89.38 119 ILE A CA 1
ATOM 1005 C C . ILE A 1 119 ? 4.414 -6.675 5.828 1.00 89.38 119 ILE A C 1
ATOM 1007 O O . ILE A 1 119 ? 4.617 -6.922 4.634 1.00 89.38 119 ILE A O 1
ATOM 1011 N N . LYS A 1 120 ? 5.385 -6.700 6.747 1.00 80.12 120 LYS A N 1
ATOM 1012 C CA . LYS A 1 120 ? 6.798 -7.018 6.492 1.00 80.12 120 LYS A CA 1
ATOM 1013 C C . LYS A 1 120 ? 7.086 -8.512 6.608 1.00 80.12 120 LYS A C 1
ATOM 1015 O O . LYS A 1 120 ? 7.760 -9.027 5.685 1.00 80.12 120 LYS A O 1
#